Protein AF-A0A7K7Q396-F1 (afdb_monomer)

Structure (mmCIF, N/CA/C/O backbone):
data_AF-A0A7K7Q396-F1
#
_entry.id   AF-A0A7K7Q396-F1
#
loop_
_atom_site.group_PDB
_atom_site.id
_atom_site.type_symbol
_atom_site.label_atom_id
_atom_site.label_alt_id
_atom_site.label_comp_id
_atom_site.label_asym_id
_atom_site.label_entity_id
_atom_site.label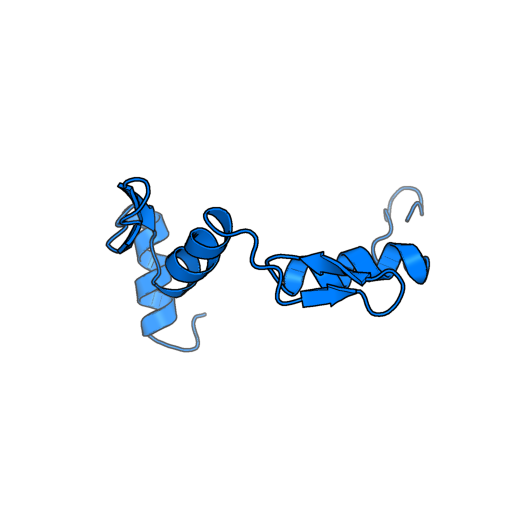_seq_id
_atom_site.pdbx_PDB_ins_code
_atom_site.Cartn_x
_atom_site.Cartn_y
_atom_site.Cartn_z
_atom_site.occupancy
_atom_site.B_iso_or_equiv
_atom_site.auth_seq_id
_atom_site.auth_comp_id
_atom_site.auth_asym_id
_atom_site.auth_atom_id
_atom_site.pdbx_PDB_model_num
ATOM 1 N N . GLY A 1 1 ? 5.029 19.636 9.155 1.00 85.75 1 GLY A N 1
ATOM 2 C CA . GLY A 1 1 ? 3.701 20.150 9.551 1.00 85.75 1 GLY A CA 1
ATOM 3 C C . GLY A 1 1 ? 2.615 19.462 8.744 1.00 85.75 1 GLY A C 1
ATOM 4 O O . GLY A 1 1 ? 2.891 19.053 7.623 1.00 85.75 1 GLY A O 1
ATOM 5 N N . PHE A 1 2 ? 1.411 19.299 9.298 1.00 94.75 2 PHE A N 1
ATOM 6 C CA . PHE A 1 2 ? 0.257 18.728 8.587 1.00 94.75 2 PHE A CA 1
ATOM 7 C C . PHE A 1 2 ? -0.539 19.843 7.905 1.00 94.75 2 PHE A C 1
ATOM 9 O O . PHE A 1 2 ? -0.814 20.860 8.527 1.00 94.75 2 PHE A O 1
ATOM 16 N N . ASN A 1 3 ? -0.944 19.642 6.650 1.00 95.75 3 ASN A N 1
ATOM 17 C CA . ASN A 1 3 ? -1.748 20.612 5.892 1.00 95.75 3 ASN A CA 1
ATOM 18 C C . ASN A 1 3 ? -3.270 20.438 6.074 1.00 95.75 3 ASN A C 1
ATOM 20 O O . ASN A 1 3 ? -4.047 21.215 5.527 1.00 95.75 3 ASN A O 1
ATOM 24 N N . ARG A 1 4 ? -3.706 19.400 6.802 1.00 96.00 4 ARG A N 1
ATOM 25 C CA . ARG A 1 4 ? -5.113 19.096 7.107 1.00 96.00 4 ARG A CA 1
ATOM 26 C C . ARG A 1 4 ? -5.233 18.504 8.507 1.00 96.00 4 ARG A C 1
ATOM 28 O O . ARG A 1 4 ? -4.445 17.630 8.870 1.00 96.00 4 ARG A O 1
ATOM 35 N N . ASN A 1 5 ? -6.268 18.904 9.247 1.00 95.50 5 ASN A N 1
ATOM 36 C CA . ASN A 1 5 ? -6.516 18.402 10.602 1.00 95.50 5 ASN A CA 1
ATOM 37 C C . ASN A 1 5 ? -6.760 16.880 10.632 1.00 95.50 5 ASN A C 1
ATOM 39 O O . ASN A 1 5 ? -6.240 16.173 11.487 1.00 95.50 5 ASN A O 1
ATOM 43 N N . SER A 1 6 ? -7.474 16.338 9.642 1.00 93.75 6 SER A N 1
ATOM 44 C CA . SER A 1 6 ? -7.718 14.890 9.533 1.00 93.75 6 SER A CA 1
ATOM 45 C C . SER A 1 6 ? -6.431 14.062 9.411 1.00 93.75 6 SER A C 1
ATOM 47 O O . SER A 1 6 ? -6.355 12.951 9.945 1.00 93.75 6 SER A O 1
ATOM 49 N N . ASN A 1 7 ? -5.402 14.609 8.755 1.00 95.06 7 ASN A N 1
ATOM 50 C CA . ASN A 1 7 ? -4.088 13.975 8.651 1.00 95.06 7 ASN A CA 1
ATOM 51 C C . ASN A 1 7 ? -3.359 13.988 10.001 1.00 95.06 7 ASN A C 1
ATOM 53 O O . ASN A 1 7 ? -2.758 12.980 10.364 1.00 95.06 7 ASN A O 1
ATOM 57 N N . LEU A 1 8 ? -3.457 15.090 10.757 1.00 96.06 8 LEU A N 1
ATOM 58 C CA . LEU A 1 8 ? -2.905 15.187 12.112 1.00 96.06 8 LEU A CA 1
ATOM 59 C C . LEU A 1 8 ? -3.569 14.177 13.060 1.00 96.06 8 LEU A C 1
ATOM 61 O O . LEU A 1 8 ? -2.863 13.416 13.715 1.00 96.06 8 LEU A O 1
ATOM 65 N N . ILE A 1 9 ? -4.903 14.103 13.078 1.00 95.31 9 ILE A N 1
ATOM 66 C CA . ILE A 1 9 ? -5.649 13.145 13.915 1.00 95.31 9 ILE A CA 1
ATOM 67 C C . ILE A 1 9 ? -5.249 11.705 13.570 1.00 95.31 9 ILE A C 1
ATOM 69 O O . ILE A 1 9 ? -4.936 10.900 14.444 1.00 95.31 9 ILE A O 1
ATOM 73 N N . THR A 1 10 ? -5.197 11.370 12.278 1.00 95.88 10 THR A N 1
ATOM 74 C CA . THR A 1 10 ? -4.783 10.029 11.836 1.00 95.88 10 THR A CA 1
ATOM 75 C C . THR A 1 10 ? -3.334 9.723 12.227 1.00 95.88 10 THR A C 1
ATOM 77 O O . THR A 1 10 ? -3.028 8.587 12.588 1.00 95.88 10 THR A O 1
ATOM 80 N N . HIS A 1 11 ? -2.441 10.717 12.182 1.00 95.56 11 HIS A N 1
ATOM 81 C CA . HIS A 1 11 ? -1.064 10.572 12.648 1.00 95.56 11 HIS A CA 1
ATOM 82 C C . HIS A 1 11 ? -0.988 10.334 14.160 1.00 95.56 11 HIS A C 1
ATOM 84 O O . HIS A 1 11 ? -0.242 9.456 14.583 1.00 95.56 11 HIS A O 1
ATOM 90 N N . GLN A 1 12 ? -1.770 11.049 14.975 1.00 97.19 12 GLN A N 1
ATOM 91 C CA . GLN A 1 12 ? -1.773 10.873 16.433 1.00 97.19 12 GLN A CA 1
ATOM 92 C C . GLN A 1 12 ? -2.092 9.431 16.857 1.00 97.19 12 GLN A C 1
ATOM 94 O O . GLN A 1 12 ? -1.503 8.934 17.816 1.00 97.19 12 GLN A O 1
ATOM 99 N N . ARG A 1 13 ? -2.908 8.706 16.079 1.00 97.12 13 ARG A N 1
ATOM 100 C CA . ARG A 1 13 ? -3.180 7.268 16.284 1.00 97.12 13 ARG A CA 1
ATOM 101 C C . ARG A 1 13 ? -1.943 6.364 16.212 1.00 97.12 13 ARG A C 1
ATOM 103 O O . ARG A 1 13 ? -1.985 5.200 16.614 1.00 97.12 13 ARG A O 1
ATOM 110 N N . ILE A 1 14 ? -0.832 6.847 15.655 1.00 96.12 14 ILE A N 1
ATOM 111 C CA . ILE A 1 14 ? 0.449 6.131 15.692 1.00 96.12 14 ILE A CA 1
ATOM 112 C C . ILE A 1 14 ? 0.966 6.065 17.127 1.00 96.12 14 ILE A C 1
ATOM 114 O O . ILE A 1 14 ? 1.365 4.983 17.552 1.00 96.12 14 ILE A O 1
ATOM 118 N N . HIS A 1 15 ? 0.877 7.179 17.856 1.00 96.94 15 HIS A N 1
ATOM 119 C CA . HIS A 1 15 ? 1.346 7.313 19.235 1.00 96.94 15 HIS A CA 1
ATOM 120 C C . HIS A 1 15 ? 0.399 6.649 20.231 1.00 96.94 15 HIS A C 1
ATOM 122 O O . HIS A 1 15 ? 0.853 5.959 21.134 1.00 96.94 15 HIS A O 1
ATOM 128 N N . THR A 1 16 ? -0.916 6.803 20.046 1.00 96.69 16 THR A N 1
ATOM 129 C CA . THR A 1 16 ? -1.914 6.209 20.957 1.00 96.69 16 THR A CA 1
ATOM 130 C C . THR A 1 16 ? -2.153 4.722 20.708 1.00 96.69 16 THR A C 1
ATOM 132 O O . THR A 1 16 ? -2.704 4.029 21.556 1.00 96.69 16 THR A O 1
ATOM 135 N N . GLY A 1 17 ? -1.788 4.220 19.525 1.00 95.88 17 GLY A N 1
ATOM 136 C CA . GLY A 1 17 ? -2.064 2.843 19.120 1.00 95.88 17 GLY A CA 1
ATOM 137 C C . GLY A 1 17 ? -3.509 2.581 18.680 1.00 95.88 17 GLY A C 1
ATOM 138 O O . GLY A 1 17 ? -3.795 1.461 18.259 1.00 95.88 17 GLY A O 1
ATOM 139 N N . GLU A 1 18 ? -4.393 3.583 18.703 1.00 97.50 18 GLU A N 1
ATOM 140 C CA . GLU A 1 18 ? -5.801 3.463 18.303 1.00 97.50 18 GLU A CA 1
ATOM 141 C C . GLU A 1 18 ? -5.938 2.979 16.848 1.00 97.50 18 GLU A C 1
ATOM 143 O O . GLU A 1 18 ? -5.305 3.503 15.925 1.00 97.50 18 GLU A O 1
ATOM 148 N N . ARG A 1 19 ? -6.789 1.975 16.616 1.00 97.00 19 ARG A N 1
ATOM 149 C CA . ARG A 1 19 ? -7.040 1.400 15.287 1.00 97.00 19 ARG A CA 1
ATOM 150 C C . ARG A 1 19 ? -8.538 1.169 15.079 1.00 97.00 19 ARG A C 1
ATOM 152 O O . ARG A 1 19 ? -8.986 0.039 15.198 1.00 97.00 19 ARG A O 1
ATOM 159 N N . PRO A 1 20 ? -9.317 2.215 14.777 1.00 96.81 20 PRO A N 1
ATOM 160 C CA . PRO A 1 20 ? -10.777 2.134 14.814 1.00 96.81 20 PRO A CA 1
ATOM 161 C C . PRO A 1 20 ? -11.402 1.409 13.611 1.00 96.81 20 PRO A C 1
ATOM 163 O O . PRO A 1 20 ? -12.617 1.267 13.555 1.00 96.81 20 PRO A O 1
ATOM 166 N N . TYR A 1 21 ? -10.608 0.997 12.620 1.00 98.06 21 TYR A N 1
ATOM 167 C CA . TYR A 1 21 ? -11.117 0.391 11.391 1.00 98.06 21 TYR A CA 1
ATOM 168 C C . TYR A 1 21 ? -10.782 -1.097 11.342 1.00 98.06 21 TYR A C 1
ATOM 170 O O . TYR A 1 21 ? -9.625 -1.453 11.125 1.00 98.06 21 TYR A O 1
ATOM 178 N N . GLU A 1 22 ? -11.781 -1.953 11.501 1.00 98.25 22 GLU A N 1
ATOM 179 C CA . GLU A 1 22 ? -11.631 -3.407 11.445 1.00 98.25 22 GLU A CA 1
ATOM 180 C C . GLU A 1 22 ? -11.849 -3.952 10.027 1.00 98.25 22 GLU A C 1
ATOM 182 O O . GLU A 1 22 ? -12.600 -3.395 9.228 1.00 98.25 22 GLU A O 1
ATOM 187 N N . CYS A 1 23 ? -11.160 -5.040 9.688 1.00 98.06 23 CYS A N 1
ATOM 188 C CA . CYS A 1 23 ? -11.431 -5.806 8.484 1.00 98.06 23 CYS A CA 1
ATOM 189 C C . CYS A 1 23 ? -12.389 -6.958 8.777 1.00 98.06 23 CYS A C 1
ATOM 191 O O . CYS A 1 23 ? -11.967 -7.969 9.328 1.00 98.06 23 CYS A O 1
ATOM 193 N N . ASP A 1 24 ? -13.614 -6.868 8.268 1.00 96.88 24 ASP A N 1
ATOM 194 C CA . ASP A 1 24 ? -14.670 -7.874 8.474 1.00 96.88 24 ASP A CA 1
ATOM 195 C C . ASP A 1 24 ? -14.287 -9.303 8.046 1.00 96.88 24 ASP A C 1
ATOM 197 O O . ASP A 1 24 ? -14.870 -10.277 8.509 1.00 96.88 24 ASP A O 1
ATOM 201 N N . LYS A 1 25 ? -13.298 -9.457 7.154 1.00 96.31 25 LYS A N 1
ATOM 202 C CA . LYS A 1 25 ? -12.840 -10.772 6.680 1.00 96.31 25 LYS A CA 1
ATOM 203 C C . LYS A 1 25 ? -11.836 -11.458 7.608 1.00 96.31 25 LYS A C 1
ATOM 205 O O . LYS A 1 25 ? -11.706 -12.674 7.544 1.00 96.31 25 LYS A O 1
ATOM 210 N N . CYS A 1 26 ? -11.058 -10.709 8.390 1.00 97.44 26 CYS A N 1
ATOM 211 C CA . CYS A 1 26 ? -9.953 -11.281 9.175 1.00 97.44 26 CYS A CA 1
ATOM 212 C C . CYS A 1 26 ? -9.729 -10.633 10.550 1.00 97.44 26 CYS A C 1
ATOM 214 O O . CYS A 1 26 ? -8.730 -10.933 11.200 1.00 97.44 26 CYS A O 1
ATOM 216 N N . GLY A 1 27 ? -10.590 -9.703 10.967 1.00 97.50 27 GLY A N 1
ATOM 217 C CA . GLY A 1 27 ? -10.510 -8.985 12.242 1.00 97.50 27 GLY A CA 1
ATOM 218 C C . GLY A 1 27 ? -9.329 -8.017 12.369 1.00 97.50 27 GLY A C 1
ATOM 219 O O . GLY A 1 27 ? -9.068 -7.459 13.434 1.00 97.50 27 GLY A O 1
ATOM 220 N N . LYS A 1 28 ? -8.542 -7.807 11.305 1.00 98.06 28 LYS A N 1
ATOM 221 C CA . LYS A 1 28 ? -7.348 -6.959 11.391 1.00 98.06 28 LYS A CA 1
ATOM 222 C C . LYS A 1 28 ? -7.733 -5.484 11.506 1.00 98.06 28 LYS A C 1
ATOM 224 O O . LYS A 1 28 ? -8.480 -4.968 10.683 1.00 98.06 28 LYS A O 1
ATOM 229 N N . MET A 1 29 ? -7.141 -4.803 12.482 1.00 97.81 29 MET A N 1
ATOM 230 C CA . MET A 1 29 ? -7.436 -3.409 12.824 1.00 97.81 29 MET A CA 1
ATOM 231 C C . MET A 1 29 ? -6.456 -2.418 12.164 1.00 97.81 29 MET A C 1
ATOM 233 O O . MET A 1 29 ? -5.240 -2.651 12.135 1.00 97.81 29 MET A O 1
ATOM 237 N N . PHE A 1 30 ? -6.963 -1.273 11.697 1.00 97.62 30 PHE A N 1
ATOM 238 C CA . PHE A 1 30 ? -6.239 -0.223 10.971 1.00 97.62 30 PHE A CA 1
ATOM 239 C C . PHE A 1 30 ? -6.491 1.175 11.551 1.00 97.62 30 PHE A C 1
ATOM 241 O O . PHE A 1 30 ? -7.553 1.476 12.088 1.00 97.62 30 PHE A O 1
ATOM 248 N N . ARG A 1 31 ? -5.502 2.069 11.403 1.00 96.25 31 ARG A N 1
ATOM 249 C CA . ARG A 1 31 ? -5.559 3.466 11.890 1.00 96.25 31 ARG A CA 1
ATOM 250 C C . ARG A 1 31 ? -6.355 4.408 10.982 1.00 96.25 31 ARG A C 1
ATOM 252 O O . ARG A 1 31 ? -6.800 5.465 11.427 1.00 96.25 31 ARG A O 1
ATOM 259 N N . ALA A 1 32 ? -6.503 4.053 9.706 1.00 96.12 32 ALA A N 1
ATOM 260 C CA . ALA A 1 32 ? -7.161 4.871 8.695 1.00 96.12 32 ALA A CA 1
ATOM 261 C C . ALA A 1 32 ? -8.062 4.018 7.796 1.00 96.12 32 ALA A C 1
ATOM 263 O O . ALA A 1 32 ? -7.733 2.881 7.463 1.00 96.12 32 ALA A O 1
ATOM 264 N N . ARG A 1 33 ? -9.169 4.601 7.325 1.00 95.06 33 ARG A N 1
ATOM 265 C CA . ARG A 1 33 ? -10.083 3.927 6.395 1.00 95.06 33 ARG A CA 1
ATOM 266 C C . ARG A 1 33 ? -9.404 3.571 5.071 1.00 95.06 33 ARG A C 1
ATOM 268 O O . ARG A 1 33 ? -9.629 2.496 4.530 1.00 95.06 33 ARG A O 1
ATOM 275 N N . SER A 1 34 ? -8.544 4.449 4.558 1.00 93.12 34 SER A N 1
ATOM 276 C CA . SER A 1 34 ? -7.813 4.214 3.307 1.00 93.12 34 SER A CA 1
ATOM 277 C C . SER A 1 34 ? -6.879 3.002 3.386 1.00 93.12 34 SER A C 1
ATOM 279 O O . SER A 1 34 ? -6.785 2.248 2.419 1.00 93.12 34 SER A O 1
ATOM 281 N N . THR A 1 35 ? -6.227 2.772 4.531 1.00 94.81 35 THR A N 1
ATOM 282 C CA . THR A 1 35 ? -5.365 1.598 4.726 1.00 94.81 35 THR A CA 1
ATOM 283 C C . THR A 1 35 ? -6.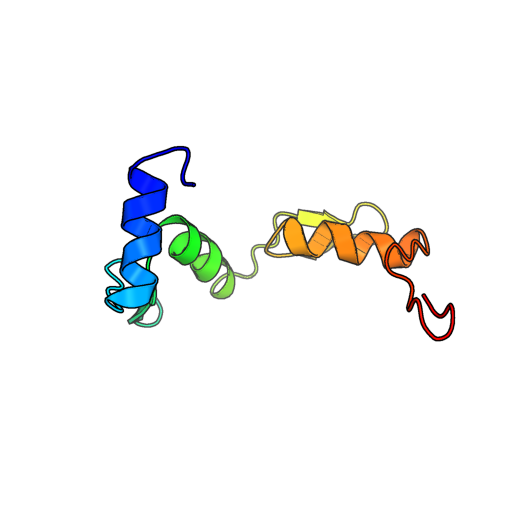168 0.313 4.893 1.00 94.81 35 THR A C 1
ATOM 285 O O . THR A 1 35 ? -5.738 -0.713 4.370 1.00 94.81 35 THR A O 1
ATOM 288 N N . LEU A 1 36 ? -7.353 0.366 5.514 1.00 96.31 36 LEU A N 1
ATOM 289 C CA . LEU A 1 36 ? -8.294 -0.759 5.524 1.00 96.31 36 LEU A CA 1
ATOM 290 C C . LEU A 1 36 ? -8.746 -1.133 4.102 1.00 96.31 36 LEU A C 1
ATOM 292 O O . LEU A 1 36 ? -8.637 -2.293 3.718 1.00 96.31 36 LEU A O 1
ATOM 296 N N . LEU A 1 37 ? -9.202 -0.167 3.297 1.00 93.69 37 LEU A N 1
ATOM 297 C CA . LEU A 1 37 ? -9.657 -0.426 1.920 1.00 93.69 37 LEU A CA 1
ATOM 298 C C 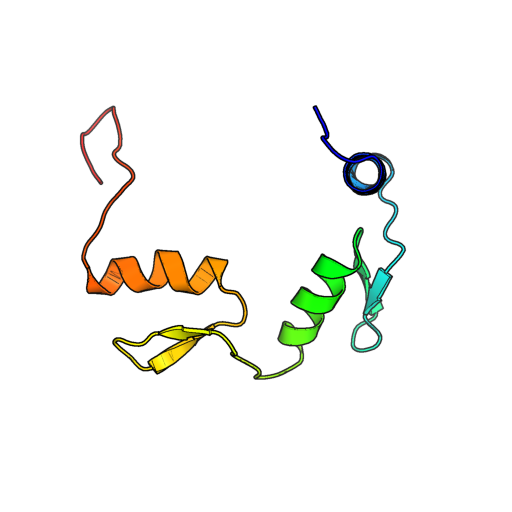. LEU A 1 37 ? -8.543 -1.030 1.054 1.00 93.69 37 LEU A C 1
ATOM 300 O O . LEU A 1 37 ? -8.764 -1.958 0.277 1.00 93.69 37 LEU A O 1
ATOM 304 N N . LEU A 1 38 ? -7.319 -0.529 1.216 1.00 92.94 38 LEU A N 1
ATOM 305 C CA . LEU A 1 38 ? -6.142 -1.076 0.550 1.00 92.94 38 LEU A CA 1
ATOM 306 C C . LEU A 1 38 ? -5.852 -2.514 0.989 1.00 92.94 38 LEU A C 1
ATOM 308 O O . LEU A 1 38 ? -5.527 -3.360 0.156 1.00 92.94 38 LEU A O 1
ATOM 312 N N . HIS A 1 39 ? -5.978 -2.791 2.287 1.00 94.62 39 HIS A N 1
ATOM 313 C CA . HIS A 1 39 ? -5.839 -4.134 2.827 1.00 94.62 39 HIS A CA 1
ATOM 314 C C . HIS A 1 39 ? -6.933 -5.074 2.325 1.00 94.62 39 HIS A C 1
ATOM 316 O O . HIS A 1 39 ? -6.627 -6.214 2.019 1.00 94.62 39 HIS A O 1
ATOM 322 N N . GLN A 1 40 ? -8.181 -4.634 2.172 1.00 94.44 40 GLN A N 1
ATOM 323 C CA . GLN A 1 40 ? -9.255 -5.510 1.693 1.00 94.44 40 GLN A CA 1
ATOM 324 C C . GLN A 1 40 ? -8.960 -6.115 0.310 1.00 94.44 40 GLN A C 1
ATOM 326 O O . GLN A 1 40 ? -9.348 -7.254 0.053 1.00 94.44 40 GLN A O 1
ATOM 331 N N . ARG A 1 41 ? -8.173 -5.430 -0.533 1.00 92.44 41 ARG A N 1
ATOM 332 C CA . ARG A 1 41 ? -7.664 -5.982 -1.803 1.00 92.44 41 ARG A CA 1
ATOM 333 C C . ARG A 1 41 ? -6.711 -7.161 -1.618 1.00 92.44 41 ARG A C 1
ATOM 335 O O . ARG A 1 41 ? -6.447 -7.896 -2.561 1.00 92.44 41 ARG A O 1
ATOM 342 N N . THR A 1 42 ? -6.139 -7.377 -0.433 1.00 92.19 42 THR A N 1
ATOM 343 C CA . THR A 1 42 ? -5.338 -8.583 -0.172 1.00 92.19 42 THR A CA 1
ATOM 344 C C . THR A 1 42 ? -6.204 -9.831 -0.121 1.00 92.19 42 THR A C 1
ATOM 346 O O . THR A 1 42 ? -5.713 -10.889 -0.487 1.00 92.19 42 THR A O 1
ATOM 349 N N . HIS A 1 43 ? -7.478 -9.683 0.247 1.00 94.00 43 HIS A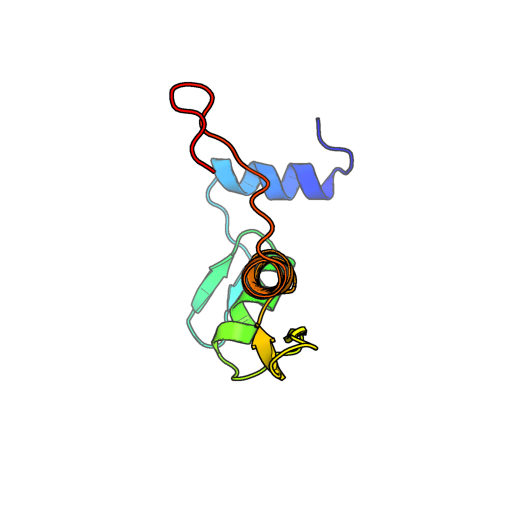 N 1
ATOM 350 C CA . HIS A 1 43 ? -8.471 -10.760 0.298 1.00 94.00 43 HIS A CA 1
ATOM 351 C C . HIS A 1 43 ? -9.184 -11.001 -1.033 1.00 94.00 43 HIS A C 1
ATOM 353 O O . HIS A 1 43 ? -10.122 -11.792 -1.094 1.00 94.00 43 HIS A O 1
ATOM 359 N N . THR A 1 44 ? -8.815 -10.263 -2.076 1.00 88.88 44 THR A N 1
ATOM 360 C CA . THR A 1 44 ? -9.305 -10.454 -3.440 1.00 88.88 44 THR A CA 1
ATOM 361 C C . THR A 1 44 ? -8.108 -10.658 -4.369 1.00 88.88 44 THR A C 1
ATOM 363 O O . THR A 1 44 ? -6.994 -10.214 -4.081 1.00 88.88 44 THR A O 1
ATOM 366 N N . GLU A 1 45 ? -8.320 -11.301 -5.515 1.00 87.12 45 GLU A N 1
ATOM 367 C CA . GLU A 1 45 ? -7.320 -11.338 -6.595 1.00 87.12 45 GLU A CA 1
ATOM 368 C C . GLU A 1 45 ? -7.385 -10.093 -7.495 1.00 87.12 45 GLU A C 1
ATOM 370 O O . GLU A 1 45 ? -6.822 -10.057 -8.589 1.00 87.12 45 GLU A O 1
ATOM 375 N N . GLU A 1 46 ? -8.042 -9.032 -7.023 1.00 88.75 46 GLU A N 1
ATOM 376 C CA . GLU A 1 46 ? -8.169 -7.783 -7.757 1.00 88.75 46 GLU A CA 1
ATOM 377 C C . GLU A 1 46 ? -6.802 -7.101 -7.897 1.00 88.75 46 GLU A C 1
ATOM 379 O O . GLU A 1 46 ? -6.121 -6.764 -6.923 1.00 88.75 46 GLU A O 1
ATOM 384 N N . ARG A 1 47 ? -6.397 -6.883 -9.147 1.00 91.44 47 ARG A N 1
ATOM 385 C CA . ARG A 1 47 ? -5.139 -6.230 -9.516 1.00 91.44 47 ARG A CA 1
ATOM 386 C C . ARG A 1 47 ? -5.437 -5.118 -10.522 1.00 91.44 47 ARG A C 1
ATOM 388 O O . ARG A 1 47 ? -5.226 -5.319 -11.720 1.00 91.44 47 ARG A O 1
ATOM 395 N N . PRO A 1 48 ? -5.961 -3.971 -10.055 1.00 91.62 48 PRO A N 1
ATOM 396 C CA . PRO A 1 48 ? -6.450 -2.918 -10.943 1.00 91.62 48 PRO A CA 1
ATOM 397 C C . PRO A 1 48 ? -5.319 -2.211 -11.699 1.00 91.62 48 PRO A C 1
ATOM 399 O O . PRO A 1 48 ? -5.548 -1.629 -12.753 1.00 91.62 48 PRO A O 1
ATOM 402 N N . PHE A 1 49 ? -4.083 -2.283 -11.199 1.00 94.75 49 PHE A N 1
ATOM 403 C CA . PHE A 1 49 ? -2.930 -1.646 -11.829 1.00 94.75 49 PHE A CA 1
ATOM 404 C C . PHE A 1 49 ? -2.157 -2.679 -12.643 1.00 94.75 49 PHE A C 1
ATOM 406 O O . PHE A 1 49 ? -1.459 -3.515 -12.070 1.00 94.75 49 PHE A O 1
ATOM 413 N N . ARG A 1 50 ? -2.277 -2.643 -13.971 1.00 96.62 50 ARG A N 1
ATOM 414 C CA . ARG A 1 50 ? -1.549 -3.549 -14.870 1.00 96.62 50 ARG A CA 1
ATOM 415 C C . ARG A 1 50 ? -0.353 -2.852 -15.501 1.00 96.62 50 ARG A C 1
ATOM 417 O O . ARG A 1 50 ? -0.437 -1.694 -15.896 1.00 96.62 50 ARG A O 1
ATOM 424 N N . CYS A 1 51 ? 0.759 -3.572 -15.590 1.00 97.00 51 CYS A N 1
ATOM 425 C CA . CYS A 1 51 ? 1.913 -3.133 -16.357 1.00 97.00 51 CYS A CA 1
ATOM 426 C C . CYS A 1 51 ? 1.577 -3.165 -17.855 1.00 97.00 51 CYS A C 1
ATOM 428 O O . CYS A 1 51 ? 1.156 -4.220 -18.330 1.00 97.00 51 CYS A O 1
ATOM 430 N N . PRO A 1 52 ? 1.758 -2.055 -18.593 1.00 94.88 52 PRO A N 1
ATOM 431 C CA . PRO A 1 52 ? 1.498 -2.034 -20.030 1.00 94.88 52 PRO A CA 1
ATOM 432 C C . PRO A 1 52 ? 2.508 -2.881 -20.815 1.00 94.88 52 PRO A C 1
ATOM 434 O O . PRO A 1 52 ? 2.151 -3.439 -21.843 1.00 94.88 52 PRO A O 1
ATOM 437 N N . ASP A 1 53 ? 3.733 -3.030 -20.301 1.00 95.69 53 ASP A N 1
ATOM 438 C CA . ASP A 1 53 ? 4.830 -3.695 -21.012 1.00 95.69 53 ASP A CA 1
ATOM 439 C C . ASP A 1 53 ? 4.750 -5.233 -20.922 1.00 95.69 53 ASP A C 1
ATOM 441 O O . ASP A 1 53 ? 5.125 -5.933 -21.856 1.00 95.69 53 ASP A O 1
ATOM 445 N N . CYS A 1 54 ? 4.248 -5.785 -19.807 1.00 96.69 54 CYS A N 1
ATOM 446 C CA . CYS A 1 54 ? 4.206 -7.241 -19.581 1.00 96.69 54 CYS A CA 1
ATOM 447 C C . CYS A 1 54 ? 2.875 -7.785 -19.033 1.00 96.69 54 CYS A C 1
ATOM 449 O O . CYS A 1 54 ? 2.782 -8.957 -18.673 1.00 96.69 54 CYS A O 1
ATOM 451 N N . GLY A 1 55 ? 1.849 -6.944 -18.880 1.00 95.31 55 GLY A N 1
ATOM 452 C CA . GLY A 1 55 ? 0.524 -7.340 -18.385 1.00 95.31 55 GLY A CA 1
ATOM 453 C C . GLY A 1 55 ? 0.447 -7.683 -16.891 1.00 95.31 55 GLY A C 1
ATOM 454 O O . GLY A 1 55 ? -0.649 -7.890 -16.364 1.00 95.31 55 GLY A O 1
ATOM 455 N N . LYS A 1 56 ? 1.577 -7.717 -16.168 1.00 96.06 56 LYS A N 1
ATOM 456 C CA . LYS A 1 56 ? 1.619 -8.074 -14.741 1.00 96.06 56 LYS A CA 1
ATOM 457 C C . LYS A 1 56 ? 0.755 -7.125 -13.904 1.00 96.06 56 LYS A C 1
ATOM 459 O O . LYS A 1 56 ? 0.910 -5.907 -13.967 1.00 96.06 56 LYS A O 1
ATOM 464 N N . GLY A 1 57 ? -0.148 -7.694 -13.104 1.00 94.81 57 GLY A N 1
ATOM 465 C CA . GLY A 1 57 ? -1.081 -6.946 -12.258 1.00 94.81 57 GLY A CA 1
ATOM 466 C C . GLY A 1 57 ? -0.588 -6.719 -10.823 1.00 94.81 57 GLY A C 1
ATOM 467 O O . GLY A 1 57 ? -0.039 -7.627 -10.188 1.00 94.81 57 GLY A O 1
ATOM 468 N N . PHE A 1 58 ? -0.883 -5.536 -10.281 1.00 94.06 58 PHE A N 1
ATOM 469 C CA . PHE A 1 58 ? -0.550 -5.080 -8.932 1.00 94.06 58 PHE A CA 1
ATOM 470 C C . PHE A 1 58 ? -1.794 -4.597 -8.177 1.00 94.06 58 PHE A C 1
ATOM 472 O O . PHE A 1 58 ? -2.701 -3.990 -8.745 1.00 94.06 58 PHE A O 1
ATOM 479 N N . LYS A 1 59 ? -1.802 -4.814 -6.856 1.00 91.44 59 LYS A N 1
ATOM 480 C CA . LYS A 1 59 ? -2.863 -4.343 -5.942 1.00 91.44 59 LYS A CA 1
ATOM 481 C C . LYS A 1 59 ? -2.775 -2.832 -5.652 1.00 91.44 59 LYS A C 1
ATOM 483 O O . LYS A 1 59 ? -3.750 -2.222 -5.205 1.00 91.44 59 LYS A O 1
ATOM 488 N N . GLN A 1 60 ? -1.607 -2.226 -5.897 1.00 91.56 60 GLN A N 1
ATOM 489 C CA . GLN A 1 60 ? -1.299 -0.824 -5.592 1.00 91.56 60 GLN A CA 1
ATOM 490 C C . GLN A 1 60 ? -0.482 -0.163 -6.709 1.00 91.56 60 GLN A C 1
ATOM 492 O O . GLN A 1 60 ? 0.476 -0.761 -7.199 1.00 91.56 60 GLN A O 1
ATOM 497 N N . ASN A 1 61 ? -0.796 1.095 -7.035 1.00 91.06 61 ASN A N 1
ATOM 498 C CA . ASN A 1 61 ? -0.047 1.876 -8.026 1.00 91.06 61 ASN A CA 1
ATOM 499 C C . ASN A 1 61 ? 1.415 2.105 -7.608 1.00 91.06 61 ASN A C 1
ATOM 501 O O . ASN A 1 61 ? 2.322 2.029 -8.431 1.00 91.06 61 ASN A O 1
ATOM 505 N N . GLY A 1 62 ? 1.655 2.299 -6.305 1.00 91.69 62 GLY A N 1
ATOM 506 C CA . GLY A 1 62 ? 3.003 2.469 -5.755 1.00 91.69 62 GLY A CA 1
ATOM 507 C C . GLY A 1 62 ? 3.934 1.280 -6.009 1.00 91.69 62 GLY A C 1
ATOM 508 O O . GLY A 1 62 ? 5.143 1.459 -5.985 1.00 91.69 62 GLY A O 1
ATOM 509 N N . ASN A 1 63 ? 3.390 0.097 -6.320 1.00 94.06 63 ASN A N 1
ATOM 510 C CA . ASN A 1 63 ? 4.177 -1.080 -6.692 1.00 94.06 63 ASN A CA 1
ATOM 511 C C . ASN A 1 63 ? 4.372 -1.200 -8.211 1.00 94.06 63 ASN A C 1
ATOM 513 O O . ASN A 1 63 ? 5.351 -1.797 -8.651 1.00 94.06 63 ASN A O 1
ATOM 517 N N . LEU A 1 64 ? 3.466 -0.630 -9.014 1.00 95.50 64 LEU A N 1
ATOM 518 C CA . LEU A 1 64 ? 3.565 -0.635 -10.474 1.00 95.50 64 LEU A CA 1
ATOM 519 C C . LEU A 1 64 ? 4.702 0.275 -10.960 1.00 95.50 64 LEU A C 1
ATOM 521 O O . LEU A 1 64 ? 5.467 -0.117 -11.835 1.00 95.50 64 LEU A O 1
ATOM 525 N N . ILE A 1 65 ? 4.835 1.474 -10.386 1.00 92.38 65 ILE A N 1
ATOM 526 C CA . ILE A 1 65 ? 5.870 2.442 -10.787 1.00 92.38 65 ILE A CA 1
ATOM 527 C C . ILE A 1 65 ? 7.292 1.865 -10.665 1.00 92.38 65 ILE A C 1
ATOM 529 O O . ILE A 1 65 ? 7.986 1.818 -11.679 1.00 92.38 65 ILE A O 1
ATOM 533 N N . PRO A 1 66 ? 7.747 1.382 -9.491 1.00 94.38 66 PRO A N 1
ATOM 534 C CA . PRO A 1 66 ? 9.077 0.798 -9.372 1.00 94.38 66 PRO A CA 1
ATOM 535 C C . PRO A 1 66 ? 9.204 -0.493 -10.182 1.00 94.38 66 PRO A C 1
ATOM 537 O O . PRO A 1 66 ? 10.276 -0.761 -10.709 1.00 94.38 66 PRO A O 1
ATOM 540 N N . HIS A 1 67 ? 8.124 -1.267 -10.346 1.00 96.12 67 HIS A N 1
ATOM 541 C CA . HIS A 1 67 ? 8.151 -2.427 -11.231 1.00 96.12 67 HIS A CA 1
ATOM 542 C C . HIS A 1 67 ? 8.499 -2.042 -12.669 1.00 96.12 67 HIS A C 1
ATOM 544 O O . HIS A 1 67 ? 9.317 -2.721 -13.270 1.00 96.12 67 HIS A O 1
ATOM 550 N N . ARG A 1 68 ? 7.943 -0.956 -13.218 1.00 95.06 68 ARG A N 1
ATOM 551 C CA . ARG A 1 68 ? 8.252 -0.531 -14.595 1.00 95.06 68 ARG A CA 1
ATOM 552 C C . ARG A 1 68 ? 9.734 -0.229 -14.819 1.00 95.06 68 ARG A C 1
ATOM 554 O O . ARG A 1 68 ? 10.205 -0.375 -15.941 1.00 95.06 68 ARG A O 1
ATOM 561 N N . ARG A 1 69 ? 10.480 0.112 -13.764 1.00 94.50 69 ARG A N 1
ATOM 562 C CA . ARG A 1 69 ? 11.927 0.354 -13.854 1.00 94.50 69 ARG A CA 1
ATOM 563 C C . ARG A 1 69 ? 12.717 -0.875 -14.289 1.00 94.50 69 ARG A C 1
ATOM 565 O O . ARG A 1 69 ? 13.791 -0.726 -14.853 1.00 94.50 69 ARG A O 1
ATOM 572 N N . ILE A 1 70 ? 12.182 -2.085 -14.097 1.00 95.19 70 ILE A N 1
ATOM 573 C CA . ILE A 1 70 ? 12.835 -3.299 -14.605 1.00 95.19 70 ILE A CA 1
ATOM 574 C C . ILE A 1 70 ? 12.834 -3.351 -16.138 1.00 95.19 70 ILE A C 1
ATOM 576 O O . ILE A 1 70 ? 13.728 -3.955 -16.714 1.00 95.19 70 ILE A O 1
ATOM 580 N N . HIS A 1 71 ? 11.838 -2.733 -16.782 1.00 95.75 71 HIS A N 1
ATOM 581 C CA . HIS A 1 71 ? 11.712 -2.704 -18.241 1.00 95.75 71 HIS A CA 1
ATOM 582 C C . HIS A 1 71 ? 12.529 -1.567 -18.845 1.00 95.75 71 HIS A C 1
ATOM 584 O O . HIS A 1 71 ? 13.087 -1.718 -19.923 1.00 95.75 71 HIS A O 1
ATOM 590 N N . THR A 1 72 ? 12.618 -0.434 -18.143 1.00 93.25 72 THR A N 1
ATOM 591 C CA . THR A 1 72 ? 13.400 0.725 -18.598 1.00 93.25 72 THR A CA 1
ATOM 592 C C . THR A 1 72 ? 14.878 0.647 -18.220 1.00 93.25 72 THR A C 1
ATOM 594 O O . THR A 1 72 ? 15.684 1.375 -18.789 1.00 93.25 72 THR A O 1
ATOM 597 N N . GLY A 1 73 ? 15.244 -0.190 -17.244 1.00 92.50 73 GLY A N 1
ATOM 598 C CA . GLY A 1 73 ? 16.593 -0.240 -16.677 1.00 92.50 73 GLY A CA 1
ATOM 599 C C . GLY A 1 73 ? 16.952 0.967 -15.799 1.00 92.50 73 GLY A C 1
ATOM 600 O O . GLY A 1 73 ? 18.112 1.118 -15.426 1.00 92.50 73 GLY A O 1
ATOM 601 N N . GLU A 1 74 ? 15.987 1.828 -15.459 1.00 93.56 74 GLU A N 1
ATOM 602 C CA . GLU A 1 74 ? 16.213 3.031 -14.650 1.00 93.56 74 GLU A CA 1
ATOM 603 C C . GLU A 1 74 ? 16.701 2.671 -13.233 1.00 93.56 74 GLU A C 1
ATOM 605 O O . GLU A 1 74 ? 16.050 1.906 -12.513 1.00 93.56 74 GLU A O 1
ATOM 610 N N . ARG A 1 75 ? 17.811 3.282 -12.799 1.00 90.12 75 ARG A N 1
ATOM 611 C CA . ARG A 1 75 ? 18.373 3.140 -11.445 1.00 90.12 75 ARG A CA 1
ATOM 612 C C . ARG A 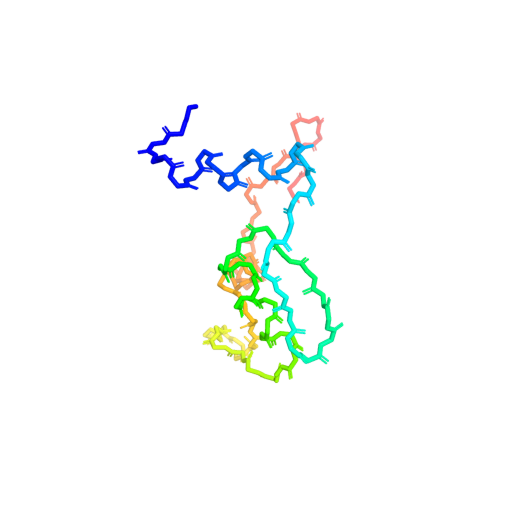1 75 ? 18.521 4.513 -10.773 1.00 90.12 75 ARG A C 1
ATOM 614 O O . ARG A 1 75 ? 19.571 5.132 -10.882 1.00 90.12 75 ARG A O 1
ATOM 621 N N . PRO A 1 76 ? 17.473 5.019 -10.096 1.00 90.06 76 PRO A N 1
ATOM 622 C CA . PRO A 1 76 ? 17.448 6.393 -9.571 1.00 90.06 76 PRO A CA 1
ATOM 623 C C . PRO A 1 76 ? 18.280 6.616 -8.309 1.00 90.06 76 PRO A C 1
ATOM 625 O O . PRO A 1 76 ? 18.41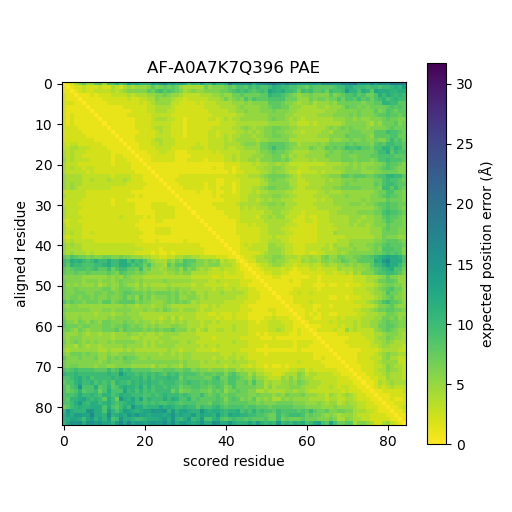3 7.748 -7.852 1.00 90.06 76 PRO A O 1
ATOM 628 N N . TYR A 1 77 ? 18.734 5.537 -7.679 1.00 92.31 77 TYR A N 1
ATOM 629 C CA . TYR A 1 77 ? 19.452 5.587 -6.417 1.00 92.31 77 TYR A CA 1
ATOM 630 C C . TYR A 1 77 ? 20.870 5.119 -6.673 1.00 92.31 77 TYR A C 1
ATOM 632 O O . TYR A 1 77 ? 21.063 4.065 -7.264 1.00 92.31 77 TYR A O 1
ATOM 640 N N . GLU A 1 78 ? 21.839 5.893 -6.211 1.00 95.56 78 GLU A N 1
ATOM 641 C CA . GLU A 1 78 ? 23.255 5.587 -6.340 1.00 95.56 78 GLU A CA 1
ATOM 642 C C . GLU A 1 78 ? 23.896 5.635 -4.955 1.00 95.56 78 GLU A C 1
ATOM 644 O O . GLU A 1 78 ? 23.581 6.498 -4.131 1.00 95.56 78 GLU A O 1
ATOM 649 N N . CYS A 1 79 ? 24.788 4.687 -4.676 1.00 94.81 79 CYS A N 1
ATOM 650 C CA . CYS A 1 79 ? 25.580 4.708 -3.460 1.00 94.81 79 CYS A CA 1
ATOM 651 C C . CYS A 1 79 ? 26.675 5.784 -3.567 1.00 94.81 79 CYS A C 1
ATOM 653 O O . CYS A 1 79 ? 27.611 5.593 -4.342 1.00 94.81 79 CYS A O 1
ATOM 655 N N . PRO A 1 80 ? 26.673 6.841 -2.732 1.00 94.50 80 PRO A N 1
ATOM 656 C CA . PRO A 1 80 ? 27.677 7.905 -2.821 1.00 94.50 80 PRO A CA 1
ATOM 657 C C . PRO A 1 80 ? 29.094 7.441 -2.448 1.00 94.50 80 PRO A C 1
ATOM 659 O O . PRO A 1 80 ? 30.057 8.149 -2.710 1.00 94.50 80 PRO A O 1
ATOM 662 N N . GLN A 1 81 ? 29.234 6.267 -1.822 1.00 94.75 81 GLN A N 1
ATOM 663 C CA . GLN A 1 81 ? 30.528 5.719 -1.401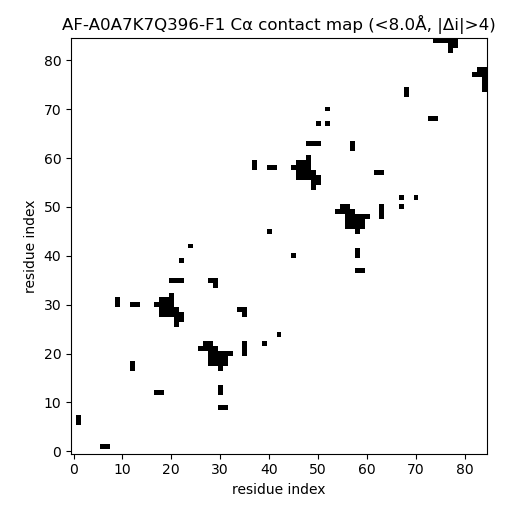 1.00 94.75 81 GLN A CA 1
ATOM 664 C C . GLN A 1 81 ? 31.196 4.856 -2.477 1.00 94.75 81 GLN A C 1
ATOM 666 O O . GLN A 1 81 ? 32.418 4.780 -2.522 1.00 94.75 81 GLN A O 1
ATOM 671 N N . CYS A 1 82 ? 30.421 4.171 -3.325 1.00 94.94 82 CYS A N 1
ATOM 672 C CA . CYS A 1 82 ? 30.979 3.253 -4.327 1.00 94.94 82 CYS A CA 1
ATOM 673 C C . CYS A 1 82 ? 30.404 3.407 -5.741 1.00 94.94 82 CYS A C 1
ATOM 675 O O . CYS A 1 82 ? 30.741 2.606 -6.609 1.00 94.94 82 CYS A O 1
ATOM 677 N N . GLY A 1 83 ? 29.526 4.387 -5.977 1.00 88.69 83 GLY A N 1
ATOM 678 C CA . GLY A 1 83 ? 28.938 4.698 -7.286 1.00 88.69 83 GLY A CA 1
ATOM 679 C C . GLY A 1 83 ? 28.002 3.624 -7.846 1.00 88.69 83 GLY A C 1
ATOM 680 O O . GLY A 1 83 ? 27.582 3.689 -8.996 1.00 88.69 83 GLY A O 1
ATOM 681 N N . LYS A 1 84 ? 27.689 2.584 -7.063 1.00 86.94 84 LYS A N 1
ATOM 682 C CA . LYS A 1 84 ? 26.800 1.507 -7.505 1.00 86.94 84 LYS A CA 1
ATOM 683 C C . LYS A 1 84 ? 25.348 1.958 -7.411 1.00 86.94 84 LYS A C 1
ATOM 685 O O . LYS A 1 84 ? 24.900 2.345 -6.328 1.00 86.94 84 LYS A O 1
ATOM 690 N N . SER A 1 85 ? 24.640 1.859 -8.533 1.00 82.94 85 SER A N 1
ATOM 691 C CA . SER A 1 85 ? 23.188 2.043 -8.647 1.00 82.94 85 SER A CA 1
ATOM 692 C C . SER A 1 85 ? 22.425 0.725 -8.621 1.00 82.94 85 SER 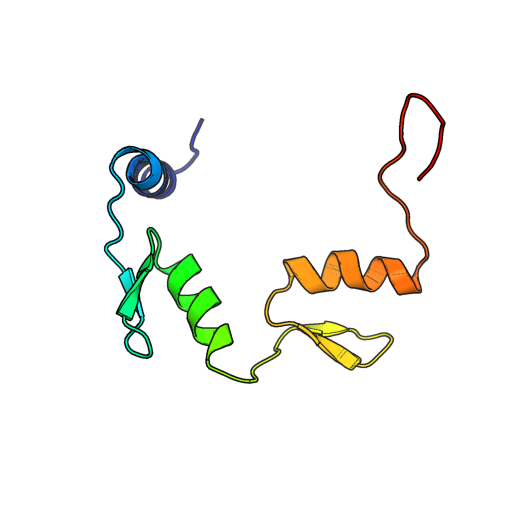A C 1
ATOM 694 O O . SER A 1 85 ? 22.966 -0.281 -9.145 1.00 82.94 85 SER A O 1
#

pLDDT: mean 94.35, std 2.95, range [82.94, 98.25]

Solvent-accessible surface area (backbone atoms only — not comparable to full-atom values): 5337 Å² total; per-residue (Å²): 137,72,95,43,70,71,58,46,57,46,53,51,28,67,80,74,63,52,43,90,34,69,34,94,90,73,70,53,63,23,61,41,68,70,60,40,59,59,50,55,41,72,79,43,91,58,39,87,39,58,39,88,91,76,61,56,61,26,80,41,64,83,58,47,60,66,54,50,29,73,79,72,65,64,64,94,56,64,38,91,90,75,70,54,92

Radius of gyration: 17.88 Å; Cα contacts (8 Å, |Δi|>4): 79; chains: 1; bounding box: 46×32×42 Å

InterPro domains:
  IPR013087 Zinc finger C2H2-type [PF00096] (21-43)
  IPR013087 Zinc finger C2H2-type [PF00096] (49-71)
  IPR013087 Zinc finger C2H2-type [PS00028] (23-43)
  IPR013087 Zinc finger C2H2-type [PS00028] (51-71)
  IPR013087 Zinc finger C2H2-type [PS50157] (1-20)
  IPR013087 Zinc finger C2H2-type [PS50157] (21-48)
  IPR013087 Zinc finger C2H2-type [PS50157] (49-76)
  IPR013087 Zinc finger C2H2-type [SM00355] (21-43)
  IPR013087 Zinc finger C2H2-type [SM00355] (49-71)
  IPR036236 Zinc finger C2H2 superfamily [SSF57667] (2-58)
  IPR036236 Zinc finger C2H2 superfamily [SSF57667] (47-85)

Foldseek 3Di:
DDPDPVVVQLVVCVVVVDFPDAAPVPRDGHSDPVVNVLVVCVVPPDFPDAAPVPRDGHSDPVVNVVVCCVVVVDDPDADPVPRHD

Mean predicted aligned error: 4.63 Å

Nearest PDB structures (foldseek):
  2i13-assembly2_B  TM=9.420E-01  e=3.294E-10  Mus musculus
  5v3g-assembly1_A  TM=8.594E-01  e=7.607E-10  Homo sapiens
  6e93-assembly1_A  TM=8.732E-01  e=1.754E-08  Homo sapiens
  8e3e-assembly3_F  TM=8.748E-01  e=2.017E-08  Homo sapiens
  6e94-assembly1_A  TM=8.684E-01  e=3.523E-08  Homo sapiens

Organism: Acrocephalus arundinaceus (NCBI:txid39621)

Secondary structure (DSSP, 8-state):
--SS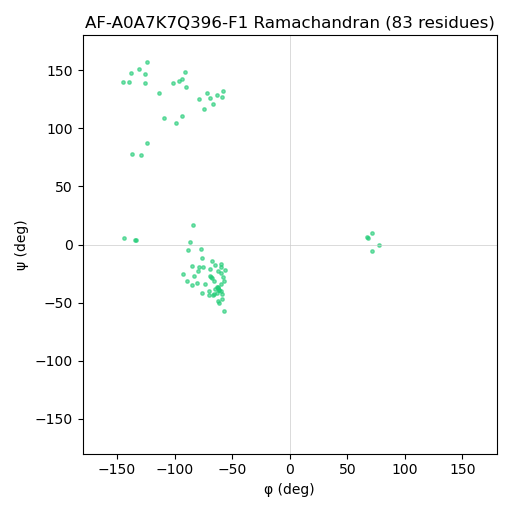HHHHHHHHHHHH----EE-TTT--EESSHHHHHHHHGGGS----EE-TTT--EES-HHHHHHHHHHHH-------TTT---

Sequence (85 aa):
GFNRNSNLITHQRIHTGERPYECDKCGKMFRARSTLLLHQRTHTEERPFRCPDCGKGFKQNGNLIPHRRIHTGERPYECPQCGKS